Protein AF-A0ABD0YDG0-F1 (afdb_monomer_lite)

pLDDT: mean 90.13, std 14.03, range [27.59, 98.44]

Organism: NCBI:txid642074

Sequence (101 aa):
MSQYKKLFGGTRIPFDPLDRVVFKPESRHIVVMHKDAIHKLDVIERGDPIQKSILYGMIEAIVAAPFCPATPLGALTTERREQWSATYEIMRKGRLYNMRF

Structure (mmCIF, N/CA/C/O backbone):
data_AF-A0ABD0YDG0-F1
#
_entry.id   AF-A0ABD0YDG0-F1
#
loop_
_atom_site.group_PDB
_atom_site.id
_atom_site.type_symbol
_atom_site.label_atom_id
_atom_site.label_alt_id
_atom_site.label_comp_id
_atom_site.label_asym_id
_atom_site.label_entity_id
_atom_site.label_seq_id
_atom_site.pdbx_PDB_ins_code
_atom_site.Cartn_x
_atom_site.Cartn_y
_atom_site.Cartn_z
_atom_site.occupancy
_atom_site.B_iso_or_equiv
_atom_site.auth_seq_id
_atom_site.auth_comp_id
_atom_site.auth_asym_id
_atom_site.auth_atom_id
_atom_site.pdbx_PDB_model_num
ATOM 1 N N . MET A 1 1 ? 15.188 7.374 17.265 1.00 81.31 1 MET A N 1
ATOM 2 C CA . MET A 1 1 ? 13.732 7.556 17.038 1.00 81.31 1 MET A CA 1
ATOM 3 C C . MET A 1 1 ? 13.360 8.251 15.717 1.00 81.31 1 MET A C 1
ATOM 5 O O . MET A 1 1 ? 12.185 8.279 15.379 1.00 81.31 1 MET A O 1
ATOM 9 N N . SER A 1 2 ? 14.306 8.759 14.913 1.00 85.19 2 SER A N 1
ATOM 10 C CA . SER A 1 2 ? 14.000 9.458 13.645 1.00 85.19 2 SER A CA 1
ATOM 11 C C . SER A 1 2 ? 13.360 8.577 12.559 1.00 85.19 2 SER A C 1
ATOM 13 O O . SER A 1 2 ? 12.617 9.086 11.725 1.00 85.19 2 SER A O 1
ATOM 15 N N . GLN A 1 3 ? 13.612 7.264 12.576 1.00 88.06 3 GLN A N 1
ATOM 16 C CA . GLN A 1 3 ? 13.071 6.322 11.588 1.00 88.06 3 GLN A CA 1
ATOM 17 C C . GLN A 1 3 ? 11.594 5.969 11.821 1.00 88.06 3 GLN A C 1
ATOM 19 O O . GLN A 1 3 ? 10.878 5.726 10.860 1.00 88.06 3 GLN A O 1
ATOM 24 N N . TYR A 1 4 ? 11.098 6.018 13.062 1.00 90.25 4 TYR A N 1
ATOM 25 C CA . TYR A 1 4 ? 9.705 5.664 13.381 1.00 90.25 4 TYR A CA 1
ATOM 26 C C . TYR A 1 4 ? 8.686 6.581 12.695 1.00 90.25 4 TYR A C 1
ATOM 28 O O . TYR A 1 4 ? 7.617 6.134 12.295 1.00 90.25 4 TYR A O 1
ATOM 36 N N . LYS A 1 5 ? 9.058 7.845 12.449 1.00 84.19 5 LYS A N 1
ATOM 37 C CA . LYS A 1 5 ? 8.247 8.808 11.684 1.00 84.19 5 LYS A CA 1
ATOM 38 C C . LYS A 1 5 ? 8.012 8.392 10.224 1.00 84.19 5 LYS A C 1
ATOM 40 O O . LYS A 1 5 ? 7.195 9.001 9.547 1.00 84.19 5 LYS A O 1
ATOM 45 N N . LYS A 1 6 ? 8.755 7.396 9.733 1.00 86.00 6 LYS A N 1
ATOM 46 C CA . LYS A 1 6 ? 8.713 6.897 8.354 1.00 86.00 6 LYS A CA 1
ATOM 47 C C . LYS A 1 6 ? 7.9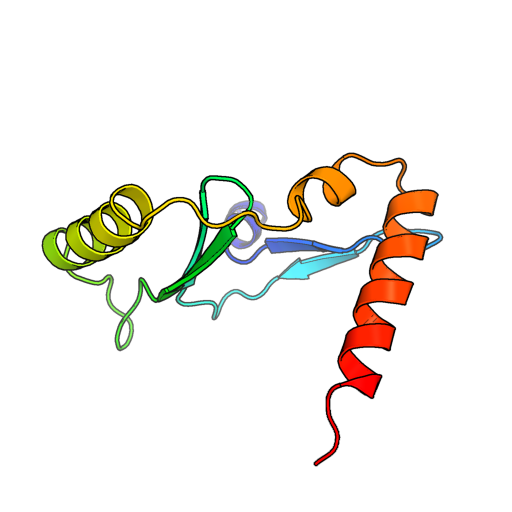22 5.593 8.211 1.00 86.00 6 LYS A C 1
ATOM 49 O O . LYS A 1 6 ? 7.796 5.109 7.093 1.00 86.00 6 LYS A O 1
ATOM 54 N N . LEU A 1 7 ? 7.429 5.023 9.317 1.00 90.56 7 LEU A N 1
ATOM 55 C CA . LEU A 1 7 ? 6.756 3.720 9.319 1.00 90.56 7 LEU A CA 1
ATOM 56 C C . LEU A 1 7 ? 5.400 3.767 8.600 1.00 90.56 7 LEU A C 1
ATOM 58 O O . LEU A 1 7 ? 5.050 2.837 7.882 1.00 90.56 7 LEU A O 1
ATOM 62 N N . PHE A 1 8 ? 4.658 4.864 8.767 1.00 93.12 8 PHE A N 1
ATOM 63 C CA . PHE A 1 8 ? 3.329 5.047 8.188 1.00 93.12 8 PHE A CA 1
ATOM 64 C C . PHE A 1 8 ? 3.317 6.165 7.150 1.00 93.12 8 PHE A C 1
ATOM 66 O O . PHE A 1 8 ? 4.098 7.116 7.221 1.00 93.12 8 PHE A O 1
ATOM 73 N N . GLY A 1 9 ? 2.433 6.035 6.157 1.00 92.00 9 GLY A N 1
ATOM 74 C CA . GLY A 1 9 ? 2.289 7.011 5.073 1.00 92.00 9 GLY A CA 1
ATOM 75 C C . GLY A 1 9 ? 3.530 7.155 4.184 1.00 92.00 9 GLY A C 1
ATOM 76 O O . GLY A 1 9 ? 3.595 8.094 3.394 1.00 92.00 9 GLY A O 1
ATOM 77 N N . GLY A 1 10 ? 4.525 6.276 4.326 1.00 93.00 10 GLY A N 1
ATOM 78 C CA . GLY A 1 10 ? 5.742 6.250 3.524 1.00 93.00 10 GLY A CA 1
ATOM 79 C C . GLY A 1 10 ? 5.610 5.309 2.331 1.00 93.00 10 GLY A C 1
ATOM 80 O O . GLY A 1 10 ? 5.142 4.185 2.478 1.00 93.00 10 GLY A O 1
ATOM 81 N N . THR A 1 11 ? 6.053 5.739 1.152 1.00 95.12 11 THR A N 1
ATOM 82 C CA . THR A 1 11 ? 6.194 4.858 -0.015 1.00 95.12 11 THR A CA 1
ATOM 83 C C . THR A 1 11 ? 7.373 5.272 -0.890 1.00 95.12 11 THR A C 1
ATOM 85 O O . THR A 1 11 ? 7.775 6.438 -0.911 1.00 95.12 11 THR A O 1
ATOM 88 N N . ARG A 1 12 ? 7.941 4.312 -1.622 1.00 95.56 12 ARG A N 1
ATOM 89 C CA . ARG A 1 12 ? 9.005 4.541 -2.603 1.00 95.56 12 ARG A CA 1
ATOM 90 C C . ARG A 1 12 ? 8.381 4.709 -3.986 1.00 95.56 12 ARG A C 1
ATOM 92 O O . ARG A 1 12 ? 7.781 3.780 -4.514 1.00 95.56 12 ARG A O 1
ATOM 99 N N . ILE A 1 13 ? 8.562 5.882 -4.578 1.00 95.31 13 ILE A N 1
ATOM 100 C CA . ILE A 1 13 ? 8.131 6.196 -5.939 1.00 95.31 13 ILE A CA 1
ATOM 101 C C . ILE A 1 13 ? 9.297 5.901 -6.890 1.00 95.31 13 ILE A C 1
ATOM 103 O O . ILE A 1 13 ? 10.396 6.418 -6.648 1.00 95.31 13 ILE A O 1
ATOM 107 N N . PRO A 1 14 ? 9.096 5.073 -7.933 1.00 95.44 14 PRO A N 1
ATOM 108 C CA . PRO A 1 14 ? 10.134 4.837 -8.924 1.00 95.44 14 PRO A CA 1
ATOM 109 C C . PRO A 1 14 ? 10.443 6.128 -9.690 1.00 95.44 14 PRO A C 1
ATOM 111 O O . PRO A 1 14 ? 9.530 6.880 -10.035 1.00 95.44 14 PRO A O 1
ATOM 114 N N . PHE A 1 15 ? 11.720 6.410 -9.920 1.00 92.94 15 PHE A N 1
ATOM 115 C CA . PHE A 1 15 ? 12.154 7.564 -10.700 1.00 92.94 15 PHE A CA 1
ATOM 116 C C . PHE A 1 15 ? 13.535 7.288 -11.294 1.00 92.94 15 PHE A C 1
ATOM 118 O O . PHE A 1 15 ? 14.414 6.775 -10.611 1.00 92.94 15 PHE A O 1
ATOM 125 N N . ASP A 1 16 ? 13.729 7.647 -12.558 1.00 88.06 16 ASP A N 1
ATOM 126 C CA . ASP A 1 16 ? 15.006 7.497 -13.260 1.00 88.06 16 ASP A CA 1
ATOM 127 C C . ASP A 1 16 ? 15.784 8.827 -13.176 1.00 88.06 16 ASP A C 1
ATOM 129 O O . ASP A 1 16 ? 15.211 9.871 -13.509 1.00 88.06 16 ASP A O 1
ATOM 133 N N . PRO A 1 17 ? 17.036 8.864 -12.668 1.00 88.31 17 PRO A N 1
ATOM 134 C CA . PRO A 1 17 ? 17.902 7.731 -12.302 1.00 88.31 17 PRO A CA 1
ATOM 135 C C . PRO A 1 17 ? 17.785 7.241 -10.855 1.00 88.31 17 PRO A C 1
ATOM 137 O O . PRO A 1 17 ? 18.360 6.210 -10.508 1.00 88.31 17 PRO A O 1
ATOM 140 N N . LEU A 1 18 ? 17.102 7.982 -9.980 1.00 93.81 18 LEU A N 1
ATOM 141 C CA . LEU A 1 18 ? 17.042 7.657 -8.559 1.00 93.81 18 LEU A CA 1
ATOM 142 C C . LEU A 1 18 ? 15.638 7.820 -7.986 1.00 93.81 18 LEU A C 1
ATOM 144 O O . LEU A 1 18 ? 15.069 8.914 -7.974 1.00 93.81 18 LEU A O 1
ATOM 148 N N . ASP A 1 19 ? 15.142 6.729 -7.416 1.00 95.81 19 ASP A N 1
ATOM 149 C CA . ASP A 1 19 ? 13.861 6.676 -6.728 1.00 95.81 19 ASP A CA 1
ATOM 150 C C . ASP A 1 19 ? 13.752 7.662 -5.565 1.00 95.81 19 ASP A C 1
ATOM 152 O O . ASP A 1 19 ? 14.727 8.021 -4.902 1.00 95.81 19 ASP A O 1
ATOM 156 N N . ARG A 1 20 ? 12.512 8.036 -5.251 1.00 94.44 20 ARG A N 1
ATOM 157 C CA . ARG A 1 20 ? 12.206 8.979 -4.173 1.00 94.44 20 ARG A CA 1
ATOM 158 C C . ARG A 1 20 ? 11.363 8.307 -3.110 1.00 94.44 20 ARG A C 1
ATOM 160 O O . ARG A 1 20 ? 10.388 7.630 -3.420 1.00 94.44 20 ARG A O 1
ATOM 167 N N . VAL A 1 21 ? 11.694 8.538 -1.845 1.00 93.50 21 VAL A N 1
ATOM 168 C CA . VAL A 1 21 ? 10.822 8.143 -0.735 1.00 93.50 21 VAL A CA 1
ATOM 169 C C . VAL A 1 21 ? 9.934 9.327 -0.378 1.00 93.50 21 VAL A C 1
ATOM 171 O O . VAL A 1 21 ? 10.431 10.408 -0.066 1.00 93.50 21 VAL A O 1
ATOM 174 N N . VAL A 1 22 ? 8.622 9.127 -0.447 1.00 92.69 22 VAL A N 1
ATOM 175 C CA . VAL A 1 22 ? 7.612 10.144 -0.154 1.00 92.69 22 VAL A CA 1
ATOM 176 C C . VAL A 1 22 ? 6.859 9.754 1.105 1.00 92.69 22 VAL A C 1
ATOM 178 O O . VAL A 1 22 ? 6.534 8.587 1.298 1.00 92.69 22 VAL A O 1
ATOM 181 N N . PHE A 1 23 ? 6.566 10.749 1.940 1.00 93.31 23 PHE A N 1
ATOM 182 C CA . PHE A 1 23 ? 5.821 10.583 3.181 1.00 93.31 23 PHE A CA 1
ATOM 183 C C . PHE A 1 23 ? 4.560 11.443 3.168 1.00 93.31 23 PHE A C 1
ATOM 185 O O . PHE A 1 23 ? 4.587 12.611 2.775 1.00 93.31 23 PHE A O 1
ATOM 192 N N . LYS A 1 24 ? 3.452 10.857 3.611 1.00 92.56 24 LYS A N 1
ATOM 193 C CA . LYS A 1 24 ? 2.145 11.490 3.784 1.00 92.56 24 LYS A CA 1
ATOM 194 C C . LYS A 1 24 ? 1.640 11.190 5.202 1.00 92.56 24 LYS A C 1
ATOM 196 O O . LYS A 1 24 ? 0.761 10.340 5.348 1.00 92.56 24 LYS A O 1
ATOM 201 N N . PRO A 1 25 ? 2.206 11.845 6.235 1.00 90.25 25 PRO A N 1
ATOM 202 C CA . PRO A 1 25 ? 1.898 11.548 7.638 1.00 90.25 25 PRO A CA 1
ATOM 203 C C . PRO A 1 25 ? 0.429 11.803 8.001 1.00 90.25 25 PRO A C 1
ATOM 205 O O . PRO A 1 25 ? -0.111 11.107 8.846 1.00 90.25 25 PRO A O 1
ATOM 208 N N . GLU A 1 26 ? -0.239 12.714 7.290 1.00 91.31 26 GLU A N 1
ATOM 209 C CA . GLU A 1 26 ? -1.664 13.036 7.477 1.00 91.31 26 GLU A CA 1
ATOM 210 C C . GLU A 1 26 ? -2.625 12.007 6.846 1.00 91.31 26 GLU A C 1
ATOM 212 O O . GLU A 1 26 ? -3.835 12.229 6.765 1.00 91.31 26 GLU A O 1
ATOM 217 N N . SER A 1 27 ? -2.110 10.890 6.321 1.00 93.94 27 SER A N 1
ATOM 218 C CA . SER A 1 27 ? -2.951 9.860 5.706 1.00 93.94 27 SER A CA 1
ATOM 219 C C . SER A 1 27 ? -3.775 9.141 6.770 1.00 93.94 27 SER A C 1
ATOM 221 O O . SER A 1 27 ? -3.232 8.532 7.684 1.00 93.94 27 SER A O 1
ATOM 223 N N . ARG A 1 28 ? -5.098 9.165 6.603 1.00 96.25 28 ARG A N 1
ATOM 224 C CA . ARG A 1 28 ? -6.077 8.555 7.522 1.00 96.25 28 ARG A CA 1
ATOM 225 C C . ARG A 1 28 ? -6.632 7.212 7.050 1.00 96.25 28 ARG A C 1
ATOM 227 O O . ARG A 1 28 ? -7.592 6.711 7.625 1.00 96.25 28 ARG A O 1
ATOM 234 N N . HIS A 1 29 ? -6.059 6.651 5.990 1.00 97.00 29 HIS A N 1
ATOM 235 C CA . HIS A 1 29 ? -6.533 5.424 5.362 1.00 97.00 29 HIS A CA 1
ATOM 236 C C . HIS A 1 29 ? -5.440 4.376 5.255 1.00 97.00 29 HIS A C 1
ATOM 238 O O . HIS A 1 29 ? -4.253 4.699 5.201 1.00 97.00 29 HIS A O 1
ATOM 244 N N . ILE A 1 30 ? -5.876 3.129 5.137 1.00 97.31 30 ILE A N 1
ATOM 245 C CA . ILE A 1 30 ? -5.066 2.014 4.664 1.00 97.31 30 ILE A CA 1
ATOM 246 C C . ILE A 1 30 ? -5.473 1.645 3.238 1.00 97.31 30 ILE A C 1
ATOM 248 O O . ILE A 1 30 ? -6.536 2.035 2.741 1.00 97.31 30 ILE A O 1
ATOM 252 N N . VAL A 1 31 ? -4.609 0.874 2.588 1.00 97.31 31 VAL A N 1
ATOM 253 C CA . VAL A 1 31 ? -4.896 0.226 1.311 1.00 97.31 31 VAL A CA 1
ATOM 254 C C . VAL A 1 31 ? -4.941 -1.278 1.546 1.00 97.31 31 VAL A C 1
ATOM 256 O O . VAL A 1 31 ? -4.027 -1.830 2.155 1.00 97.31 31 VAL A O 1
ATOM 259 N N . VAL A 1 32 ? -5.996 -1.933 1.067 1.00 97.06 32 VAL A N 1
ATOM 260 C CA . VAL A 1 32 ? -6.163 -3.390 1.114 1.00 97.06 32 VAL A CA 1
ATOM 261 C C . VAL A 1 32 ? -6.144 -3.919 -0.311 1.00 97.06 32 VAL A C 1
ATOM 263 O O . VAL A 1 32 ? -6.864 -3.409 -1.169 1.00 97.06 32 VAL A O 1
ATOM 266 N N . MET A 1 33 ? -5.318 -4.931 -0.564 1.00 95.25 33 MET A N 1
ATOM 267 C CA . MET A 1 33 ? -5.269 -5.627 -1.849 1.00 95.25 33 MET A CA 1
ATOM 268 C C . MET A 1 33 ? -5.888 -7.016 -1.693 1.00 95.25 33 MET A C 1
ATOM 270 O O . MET A 1 33 ? -5.450 -7.784 -0.838 1.00 95.25 33 MET A O 1
ATOM 274 N N . HIS A 1 34 ? -6.900 -7.337 -2.499 1.00 95.94 34 HIS A N 1
ATOM 275 C CA . HIS A 1 34 ? -7.569 -8.641 -2.494 1.00 95.94 34 HIS A CA 1
ATOM 276 C C . HIS A 1 34 ? -7.944 -9.031 -3.927 1.00 95.94 34 HIS A C 1
ATOM 278 O O . HIS A 1 34 ? -8.654 -8.286 -4.594 1.00 95.94 34 HIS A O 1
ATOM 284 N N . LYS A 1 35 ? -7.457 -10.189 -4.402 1.00 94.81 35 LYS A N 1
ATOM 285 C CA . LYS A 1 35 ? -7.677 -10.686 -5.780 1.00 94.81 35 LYS A CA 1
ATOM 286 C C . LYS A 1 35 ? -7.388 -9.609 -6.839 1.00 94.81 35 LYS A C 1
ATOM 288 O O . LYS A 1 35 ? -8.242 -9.291 -7.658 1.00 94.81 35 LYS A O 1
ATOM 293 N N . ASP A 1 36 ? -6.203 -9.004 -6.745 1.00 94.19 36 ASP A N 1
ATOM 294 C CA . ASP A 1 36 ? -5.707 -7.909 -7.597 1.00 94.19 36 ASP A CA 1
ATOM 295 C C . ASP A 1 36 ? -6.467 -6.572 -7.510 1.00 94.19 36 ASP A C 1
ATOM 297 O O . ASP A 1 36 ? -5.955 -5.543 -7.957 1.00 94.19 36 ASP A O 1
ATOM 301 N N . ALA A 1 37 ? -7.636 -6.534 -6.865 1.00 93.75 37 ALA A N 1
ATOM 302 C CA . ALA A 1 37 ? -8.358 -5.301 -6.591 1.00 93.75 37 ALA A CA 1
ATOM 303 C C . ALA A 1 37 ? -7.695 -4.511 -5.452 1.00 93.75 37 ALA A C 1
ATOM 305 O O . ALA A 1 37 ? -7.186 -5.075 -4.480 1.00 93.75 37 ALA A O 1
ATOM 306 N N . ILE A 1 38 ? -7.712 -3.181 -5.576 1.00 94.69 38 ILE A N 1
ATOM 307 C CA . ILE A 1 38 ? -7.118 -2.244 -4.619 1.00 94.69 38 ILE A CA 1
ATOM 308 C C . ILE A 1 38 ? -8.238 -1.428 -3.976 1.00 94.69 38 ILE A C 1
ATOM 310 O O . ILE A 1 38 ? -8.949 -0.689 -4.657 1.00 94.69 38 ILE A O 1
ATOM 314 N N . HIS A 1 39 ? -8.360 -1.521 -2.656 1.00 95.81 39 HIS A N 1
ATOM 315 C CA . HIS A 1 39 ? -9.391 -0.854 -1.869 1.00 95.81 39 HIS A CA 1
ATOM 316 C C . HIS A 1 39 ? -8.765 0.169 -0.927 1.00 95.81 39 HIS A C 1
ATOM 318 O O . HIS A 1 39 ? -7.780 -0.118 -0.249 1.00 95.81 39 HIS A O 1
ATOM 324 N N . LYS A 1 40 ? -9.356 1.362 -0.856 1.00 96.56 40 LYS A N 1
ATOM 325 C CA . LYS A 1 40 ? -8.996 2.393 0.120 1.00 96.56 40 LYS A CA 1
ATOM 326 C C . LYS A 1 40 ? -9.980 2.334 1.285 1.00 96.56 40 LYS A C 1
ATOM 328 O O . LYS A 1 40 ? -11.179 2.448 1.052 1.00 96.56 40 LYS A O 1
ATOM 333 N N . LEU A 1 41 ? -9.477 2.223 2.512 1.00 97.44 41 LEU A N 1
ATOM 334 C CA . LEU A 1 41 ? -10.298 2.231 3.725 1.00 97.44 41 LEU A CA 1
ATOM 335 C C . LEU A 1 41 ? -9.824 3.330 4.666 1.00 97.44 41 LEU A C 1
ATOM 337 O O . LEU A 1 41 ? -8.699 3.262 5.156 1.00 97.44 41 LEU A O 1
ATOM 341 N N . ASP A 1 42 ? -10.659 4.333 4.921 1.00 97.12 42 ASP A N 1
ATOM 342 C CA . ASP A 1 42 ? -10.391 5.310 5.977 1.00 97.12 42 ASP A CA 1
ATOM 343 C C . ASP A 1 42 ? -10.526 4.612 7.346 1.00 97.12 42 ASP A C 1
ATOM 345 O O . ASP A 1 42 ? -11.533 3.969 7.626 1.00 97.12 42 ASP A O 1
ATOM 349 N N . VAL A 1 43 ? -9.482 4.692 8.175 1.00 97.50 43 VAL A N 1
ATOM 350 C CA . VAL A 1 43 ? -9.386 4.016 9.488 1.00 97.50 43 VAL A CA 1
ATOM 351 C C . VAL A 1 43 ? -9.235 4.989 10.654 1.00 97.50 43 VAL A C 1
ATOM 353 O O . VAL A 1 43 ? -9.244 4.571 11.810 1.00 97.50 43 VAL A O 1
ATOM 356 N N . ILE A 1 44 ? -9.100 6.282 10.355 1.00 97.25 44 ILE A N 1
ATOM 357 C CA . ILE A 1 44 ? -9.095 7.366 11.336 1.00 97.25 44 ILE A CA 1
ATOM 358 C C . ILE A 1 44 ? -10.244 8.315 10.999 1.00 97.25 44 ILE A C 1
ATOM 360 O O . ILE A 1 44 ? -10.245 8.954 9.943 1.00 97.25 44 ILE A O 1
ATOM 364 N N . GLU A 1 45 ? -11.188 8.453 11.921 1.00 94.12 45 GLU A N 1
ATOM 365 C CA . GLU A 1 45 ? -12.318 9.367 11.825 1.00 94.12 45 GLU A CA 1
ATOM 366 C C . GLU A 1 45 ? -12.172 10.464 12.883 1.00 94.12 45 GLU A C 1
ATOM 368 O O . GLU A 1 45 ? -12.005 10.194 14.064 1.00 94.12 45 GLU A O 1
ATOM 373 N N . ARG A 1 46 ? -12.187 11.734 12.450 1.00 93.12 46 ARG A N 1
ATOM 374 C CA . ARG A 1 46 ? -12.065 12.919 13.331 1.00 93.12 46 ARG A CA 1
ATOM 375 C C . ARG A 1 46 ? -10.833 12.942 14.258 1.00 93.12 46 ARG A C 1
ATOM 377 O O . ARG A 1 46 ? -10.793 13.742 15.180 1.00 93.12 46 ARG A O 1
ATOM 384 N N . GLY A 1 47 ? -9.803 12.154 13.947 1.00 93.25 47 GLY A N 1
ATOM 385 C CA . GLY A 1 47 ? -8.556 12.078 14.718 1.00 93.25 47 GLY A CA 1
ATOM 386 C C . GLY A 1 47 ? -8.416 10.791 15.529 1.00 93.25 47 GLY A C 1
ATOM 387 O O . GLY A 1 47 ? -7.304 10.462 15.932 1.00 93.25 47 GLY A O 1
ATOM 388 N N . ASP A 1 48 ? -9.496 10.023 15.666 1.00 96.50 48 ASP A N 1
ATOM 389 C CA . ASP A 1 48 ? -9.526 8.781 16.430 1.00 96.50 48 ASP A CA 1
ATOM 390 C C . ASP A 1 48 ? -9.627 7.553 15.514 1.00 96.50 48 ASP A C 1
ATOM 392 O O . ASP A 1 48 ? -10.216 7.628 14.430 1.00 96.50 48 ASP A O 1
ATOM 396 N N . PRO A 1 49 ? -9.068 6.396 15.912 1.00 97.12 49 PRO A N 1
ATOM 397 C CA . PRO A 1 49 ? -9.290 5.147 15.199 1.00 97.12 49 PRO A CA 1
ATOM 398 C C . PRO A 1 49 ? -10.777 4.790 15.141 1.00 97.12 49 PRO A C 1
ATOM 400 O O . PRO A 1 49 ? -11.494 4.903 16.137 1.00 97.12 49 PRO A O 1
ATOM 403 N N . ILE A 1 50 ? -11.229 4.287 13.993 1.00 97.69 50 ILE A N 1
ATOM 404 C CA . ILE A 1 50 ? -12.585 3.741 13.874 1.00 97.69 50 ILE A CA 1
ATOM 405 C C . ILE A 1 50 ? -12.778 2.534 14.803 1.00 97.69 50 ILE A C 1
ATOM 407 O O . ILE A 1 50 ? -11.828 1.842 15.187 1.00 97.69 50 ILE A O 1
ATOM 411 N N . GLN A 1 51 ? -14.034 2.239 15.143 1.00 97.94 51 GLN A N 1
ATOM 412 C CA . GLN A 1 51 ? -14.357 1.066 15.953 1.00 97.94 51 GLN A CA 1
ATOM 413 C C . GLN A 1 51 ? -13.926 -0.229 15.253 1.00 97.94 51 GLN A C 1
ATOM 415 O O . GLN A 1 51 ? -14.074 -0.390 14.041 1.00 97.94 51 GLN A O 1
ATOM 420 N N . LYS A 1 52 ? -13.452 -1.201 16.041 1.00 97.44 52 LYS A N 1
ATOM 421 C CA . LYS A 1 52 ? -12.994 -2.502 15.526 1.00 97.44 52 LYS A CA 1
ATOM 422 C C . LYS A 1 52 ? -14.081 -3.246 14.747 1.00 97.44 52 LYS A C 1
ATOM 424 O O . LYS A 1 52 ? -13.770 -3.878 13.747 1.00 97.44 52 LYS A O 1
ATOM 429 N N . SER A 1 53 ? -15.334 -3.154 15.189 1.00 98.12 53 SER A N 1
ATOM 430 C CA . SER A 1 53 ? -16.498 -3.734 14.507 1.00 98.12 53 SER A CA 1
ATOM 431 C C . SER A 1 53 ? -16.703 -3.143 13.111 1.00 98.12 53 SER A C 1
ATOM 433 O O . SER A 1 53 ? -16.966 -3.883 12.169 1.00 98.12 53 SER A O 1
ATOM 435 N N . ILE A 1 54 ? -16.519 -1.828 12.964 1.00 97.94 54 ILE A N 1
ATOM 436 C CA . ILE A 1 54 ? -16.619 -1.132 11.676 1.00 97.94 54 ILE A CA 1
ATOM 437 C C . ILE A 1 54 ? -15.485 -1.586 10.756 1.00 97.94 54 ILE A C 1
ATOM 439 O O . ILE A 1 54 ? -15.745 -2.005 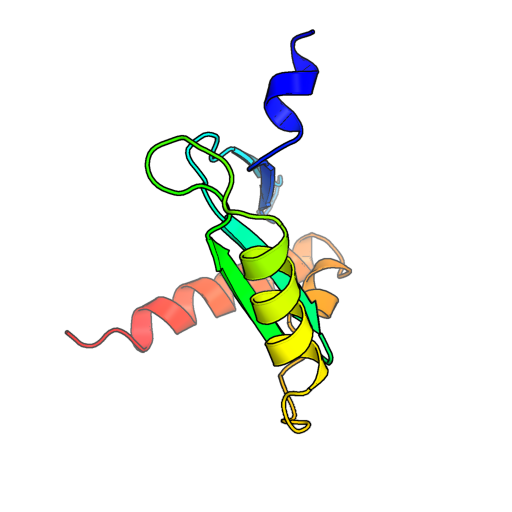9.631 1.00 97.94 54 ILE A O 1
ATOM 443 N N . LEU A 1 55 ? -14.239 -1.577 11.246 1.00 98.00 55 LEU A N 1
ATOM 444 C CA . LEU A 1 55 ? -13.089 -2.054 10.474 1.00 98.00 55 LEU A CA 1
ATOM 445 C C . LEU A 1 55 ? -13.276 -3.509 10.019 1.00 98.00 55 LEU A C 1
ATOM 447 O O . LEU A 1 55 ? -12.998 -3.833 8.867 1.00 98.00 55 LEU A O 1
ATOM 451 N N . TYR A 1 56 ? -13.767 -4.371 10.913 1.00 98.38 56 TYR A N 1
ATOM 452 C CA . TYR A 1 56 ? -14.065 -5.764 10.598 1.00 98.38 56 TYR A CA 1
ATOM 453 C C . TYR A 1 56 ? -15.105 -5.875 9.482 1.00 98.38 56 TYR A C 1
ATOM 455 O O . TYR A 1 56 ? -14.827 -6.525 8.480 1.00 98.38 56 TYR A O 1
ATOM 463 N N . GLY A 1 57 ? -16.242 -5.182 9.601 1.00 98.44 57 GLY A N 1
ATOM 464 C CA . GLY A 1 57 ? -17.287 -5.200 8.575 1.00 98.44 57 GLY A CA 1
ATOM 465 C C . GLY A 1 57 ? -16.801 -4.687 7.214 1.00 98.44 57 GLY A C 1
ATOM 466 O O . GLY A 1 57 ? -17.148 -5.250 6.179 1.00 98.44 57 GLY A O 1
ATOM 467 N N . MET A 1 58 ? -15.933 -3.668 7.193 1.00 98.00 58 MET A N 1
ATOM 468 C CA . MET A 1 58 ? -15.318 -3.171 5.954 1.00 98.00 58 MET A CA 1
ATOM 469 C C . MET A 1 58 ? -14.415 -4.221 5.290 1.00 98.00 58 MET A C 1
ATOM 471 O O . MET A 1 58 ? -14.448 -4.380 4.071 1.00 98.00 58 MET A O 1
ATOM 475 N N . ILE A 1 59 ? -13.606 -4.938 6.076 1.00 98.06 59 ILE A N 1
ATOM 476 C CA . ILE A 1 59 ? -12.728 -5.999 5.564 1.00 98.06 59 ILE A CA 1
ATOM 477 C C . ILE A 1 59 ? -13.555 -7.209 5.117 1.00 98.06 59 ILE A C 1
ATOM 479 O O . ILE A 1 59 ? -13.307 -7.750 4.042 1.00 98.06 59 ILE A O 1
ATOM 483 N N . GLU A 1 60 ? -14.558 -7.609 5.898 1.00 98.31 60 GLU A N 1
ATOM 484 C CA . GLU A 1 60 ? -15.473 -8.700 5.563 1.00 98.31 60 GLU A CA 1
ATOM 485 C C . GLU A 1 60 ? -16.187 -8.431 4.235 1.00 98.31 60 GLU A C 1
ATOM 487 O O . GLU A 1 60 ? -16.225 -9.310 3.377 1.00 98.31 60 GLU A O 1
ATOM 492 N N . ALA A 1 61 ? -16.641 -7.197 3.998 1.00 97.69 61 ALA A N 1
ATOM 493 C CA . ALA A 1 61 ? -17.240 -6.804 2.726 1.00 97.69 61 ALA A CA 1
ATOM 494 C C . ALA A 1 61 ? -16.275 -6.963 1.534 1.00 97.69 61 ALA A C 1
ATOM 496 O O . ALA A 1 61 ? -16.691 -7.421 0.472 1.00 97.69 61 ALA A O 1
ATOM 497 N N . ILE A 1 62 ? -14.984 -6.637 1.695 1.00 97.06 62 ILE A N 1
ATOM 498 C CA . ILE A 1 62 ? -13.961 -6.849 0.649 1.00 97.06 62 ILE A CA 1
ATOM 499 C C . ILE A 1 62 ? -13.752 -8.341 0.376 1.00 97.06 62 ILE A C 1
ATOM 501 O O . ILE A 1 62 ? -13.550 -8.741 -0.773 1.00 97.06 62 ILE A O 1
ATOM 505 N N . VAL A 1 63 ? -13.768 -9.166 1.422 1.00 97.25 63 VAL A N 1
ATOM 506 C CA . VAL A 1 63 ? -13.565 -10.615 1.306 1.00 97.25 63 VAL A CA 1
ATOM 507 C C . VAL A 1 63 ? -14.777 -11.294 0.664 1.00 97.25 63 VAL A C 1
ATOM 509 O O . VAL A 1 63 ? -14.603 -12.145 -0.210 1.00 97.25 63 VAL A O 1
ATOM 512 N N . ALA A 1 64 ? -15.986 -10.898 1.065 1.00 97.12 64 ALA A N 1
ATOM 513 C CA . ALA A 1 64 ? -17.253 -11.447 0.591 1.00 97.12 64 ALA A CA 1
ATOM 514 C C . ALA A 1 64 ? -17.667 -10.935 -0.797 1.00 97.12 64 ALA A C 1
ATOM 516 O O . ALA A 1 64 ? -18.542 -11.530 -1.429 1.00 97.12 64 ALA A O 1
ATOM 517 N N . ALA A 1 65 ? -17.059 -9.847 -1.282 1.00 94.00 65 ALA A N 1
ATOM 518 C CA . ALA A 1 65 ? -17.346 -9.309 -2.603 1.00 94.00 65 ALA A CA 1
ATOM 519 C C . ALA A 1 65 ? -17.167 -10.387 -3.694 1.00 94.00 65 ALA A C 1
ATOM 521 O O . ALA A 1 65 ? -16.191 -11.153 -3.666 1.00 94.00 65 ALA A O 1
ATOM 522 N N . PRO A 1 66 ? -18.088 -10.457 -4.677 1.00 93.06 66 PRO A N 1
ATOM 523 C CA . PRO A 1 66 ? -17.963 -11.396 -5.780 1.00 93.06 66 PRO A CA 1
ATOM 524 C C . PRO A 1 66 ? -16.661 -11.137 -6.536 1.00 93.06 66 PRO A C 1
ATOM 526 O O . PRO A 1 66 ? -16.198 -10.000 -6.653 1.00 93.06 66 PRO A O 1
ATOM 529 N N . PHE A 1 67 ? -16.061 -12.207 -7.056 1.00 90.94 67 PHE A N 1
ATOM 530 C CA . PHE A 1 67 ? -14.837 -12.070 -7.830 1.00 90.94 67 PHE A CA 1
ATOM 531 C C . PHE A 1 67 ? -15.085 -11.206 -9.070 1.00 90.94 67 PHE A C 1
ATOM 533 O O . PHE A 1 67 ? -15.954 -11.504 -9.886 1.00 90.94 67 PHE A O 1
ATOM 540 N N . CYS A 1 68 ? -14.279 -10.160 -9.205 1.00 87.00 68 CYS A N 1
ATOM 541 C CA . CYS A 1 68 ? -14.225 -9.308 -10.376 1.00 87.00 68 CYS A CA 1
ATOM 542 C C . CYS A 1 68 ? -12.766 -9.279 -10.846 1.00 87.00 68 CYS A C 1
ATOM 544 O O . CYS A 1 68 ? -11.906 -8.887 -10.052 1.00 87.00 68 CYS A O 1
ATOM 546 N N . PRO A 1 69 ? -12.456 -9.717 -12.080 1.00 89.31 69 PRO A N 1
ATOM 547 C CA . PRO A 1 69 ? -11.101 -9.648 -12.607 1.00 89.31 69 PRO A CA 1
ATOM 548 C C . PRO A 1 69 ? -10.569 -8.213 -12.555 1.00 89.31 69 PRO A C 1
ATOM 550 O O . PRO A 1 69 ? -11.151 -7.303 -13.145 1.00 89.31 69 PRO A O 1
ATOM 553 N N . ALA A 1 70 ? -9.455 -8.016 -11.855 1.00 90.75 70 ALA A N 1
ATOM 554 C CA . ALA A 1 70 ? -8.763 -6.741 -11.768 1.00 90.75 70 ALA A CA 1
ATOM 555 C C . ALA A 1 70 ? -7.378 -6.856 -12.407 1.00 90.75 70 ALA A C 1
ATOM 557 O O . ALA A 1 70 ? -6.746 -7.911 -12.389 1.00 90.75 70 ALA A O 1
ATOM 558 N N . THR A 1 71 ? -6.892 -5.758 -12.979 1.00 90.31 71 THR A N 1
ATOM 559 C CA . THR A 1 71 ? -5.520 -5.703 -13.487 1.00 90.31 71 THR A CA 1
ATOM 560 C C . THR A 1 71 ? -4.543 -5.817 -12.308 1.00 90.31 71 THR A C 1
ATOM 562 O O . THR A 1 71 ? -4.652 -5.006 -11.384 1.00 90.31 71 THR A O 1
ATOM 565 N N . PRO A 1 72 ? -3.555 -6.733 -12.335 1.00 92.44 72 PRO A N 1
ATOM 566 C CA . PRO A 1 72 ? -2.612 -6.961 -11.234 1.00 92.44 72 PRO A CA 1
ATOM 567 C C . PRO A 1 72 ? -1.548 -5.854 -11.140 1.00 92.44 72 PRO A C 1
ATOM 569 O O . PRO A 1 72 ? -0.349 -6.085 -11.282 1.00 92.44 72 PRO A O 1
ATOM 572 N N . LEU A 1 73 ? -1.972 -4.613 -10.884 1.00 91.81 73 LEU A N 1
ATOM 573 C CA . LEU A 1 73 ? -1.094 -3.436 -10.841 1.00 91.81 73 LEU A CA 1
ATOM 574 C C . LEU A 1 73 ? -0.012 -3.539 -9.759 1.00 91.81 73 LEU A C 1
ATOM 576 O O . LEU A 1 73 ? 1.058 -2.952 -9.903 1.00 91.81 73 LEU A O 1
ATOM 580 N N . GLY A 1 74 ? -0.272 -4.297 -8.689 1.00 91.88 74 GLY A N 1
ATOM 581 C CA . GLY A 1 74 ? 0.710 -4.556 -7.635 1.00 91.88 74 GLY A CA 1
ATOM 582 C C . GLY A 1 74 ? 1.958 -5.277 -8.144 1.00 91.88 74 GLY A C 1
ATOM 583 O O . GLY A 1 74 ? 3.058 -4.965 -7.689 1.00 91.88 74 GLY A O 1
ATOM 584 N N . ALA A 1 75 ? 1.817 -6.169 -9.130 1.00 94.00 75 ALA A N 1
ATOM 585 C CA . ALA A 1 75 ? 2.937 -6.919 -9.699 1.00 94.00 75 ALA A CA 1
ATOM 586 C C . ALA A 1 75 ? 3.967 -6.001 -10.379 1.00 94.00 75 ALA A C 1
ATOM 588 O O . ALA A 1 75 ? 5.161 -6.255 -10.308 1.00 94.00 75 ALA A O 1
ATOM 589 N N . LEU A 1 76 ? 3.542 -4.863 -10.938 1.00 94.12 76 LEU A N 1
ATOM 590 C CA . LEU A 1 76 ? 4.458 -3.897 -11.562 1.00 94.12 76 LEU A CA 1
ATOM 591 C C . LEU A 1 76 ? 5.506 -3.347 -10.582 1.00 94.12 76 LEU A C 1
ATOM 593 O O . LEU A 1 76 ? 6.582 -2.918 -10.988 1.00 94.12 76 LEU A O 1
ATOM 597 N N . THR A 1 77 ? 5.218 -3.376 -9.278 1.00 95.25 77 THR A N 1
ATOM 598 C CA . THR A 1 77 ? 6.149 -2.897 -8.249 1.00 95.25 77 THR A CA 1
ATOM 599 C C . THR A 1 77 ? 7.361 -3.810 -8.045 1.00 95.25 77 THR A C 1
ATOM 601 O O . THR A 1 77 ? 8.340 -3.366 -7.437 1.00 95.25 77 THR A O 1
ATOM 604 N N . THR A 1 78 ? 7.320 -5.044 -8.567 1.00 96.19 78 THR A N 1
ATOM 605 C CA . THR A 1 78 ? 8.414 -6.023 -8.478 1.00 96.19 78 THR A CA 1
ATOM 606 C C . THR A 1 78 ? 9.375 -5.975 -9.666 1.00 96.19 78 THR A C 1
ATOM 608 O O . THR A 1 78 ? 10.396 -6.656 -9.639 1.00 96.19 78 THR A O 1
ATOM 611 N N . GLU A 1 79 ? 9.066 -5.189 -10.700 1.00 96.00 79 GLU A N 1
ATOM 612 C CA . GLU A 1 79 ? 9.902 -5.043 -11.896 1.00 96.00 79 GLU A CA 1
ATOM 613 C C . GLU A 1 79 ? 11.249 -4.359 -11.613 1.00 96.00 79 GLU A C 1
ATOM 615 O O . GLU A 1 79 ? 11.456 -3.717 -10.570 1.00 96.00 79 GLU A O 1
ATOM 620 N N . ARG A 1 80 ? 12.180 -4.446 -12.579 1.00 95.88 80 ARG A N 1
ATOM 621 C CA . ARG A 1 80 ? 13.441 -3.681 -12.511 1.00 95.88 80 ARG A CA 1
ATOM 622 C C . ARG A 1 80 ? 13.125 -2.189 -12.427 1.00 95.88 80 ARG A C 1
ATOM 624 O O . ARG A 1 80 ? 12.141 -1.715 -12.993 1.00 95.88 80 ARG A O 1
ATOM 631 N N . ARG A 1 81 ? 13.953 -1.426 -11.709 1.00 94.69 81 ARG A N 1
ATOM 632 C CA . ARG A 1 81 ? 13.615 -0.044 -11.322 1.00 94.69 81 ARG A CA 1
ATOM 633 C C . ARG A 1 81 ? 13.431 0.874 -12.525 1.00 94.69 81 ARG A C 1
ATOM 635 O O . ARG A 1 81 ? 12.508 1.682 -12.514 1.00 94.69 81 ARG A O 1
ATOM 642 N N . GLU A 1 82 ? 14.230 0.697 -13.572 1.00 94.19 82 GLU A N 1
ATOM 643 C CA . GLU A 1 82 ? 14.120 1.452 -14.821 1.00 94.19 82 GLU A CA 1
ATOM 644 C C . GLU A 1 82 ? 12.791 1.148 -15.537 1.00 94.19 82 GLU A C 1
ATOM 646 O O . GLU A 1 82 ? 12.082 2.052 -15.976 1.00 94.19 82 GLU A O 1
ATOM 651 N N . GLN A 1 83 ? 12.405 -0.131 -15.584 1.00 95.25 83 GLN A N 1
ATOM 652 C CA . GLN A 1 83 ? 11.169 -0.603 -16.221 1.00 95.25 83 GLN A CA 1
ATOM 653 C C . GLN A 1 83 ? 9.928 -0.176 -15.433 1.00 95.25 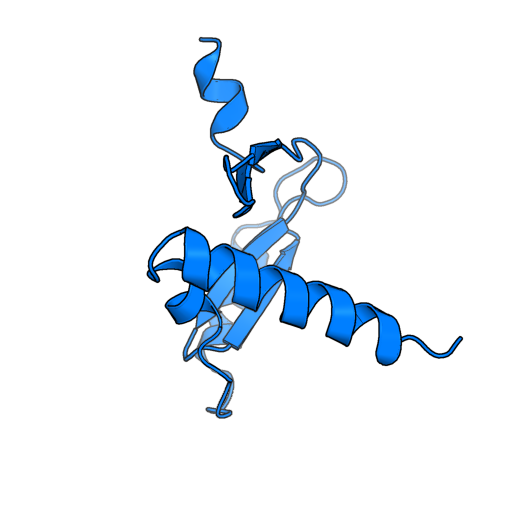83 GLN A C 1
ATOM 655 O O . GLN A 1 83 ? 8.940 0.286 -16.014 1.00 95.25 83 GLN A O 1
ATOM 660 N N . TRP A 1 84 ? 9.993 -0.255 -14.101 1.00 95.19 84 TRP A N 1
ATOM 661 C CA . TRP A 1 84 ? 8.929 0.235 -13.238 1.00 95.19 84 TRP A CA 1
ATOM 662 C C . TRP A 1 84 ? 8.785 1.755 -13.343 1.00 95.19 84 TRP A C 1
ATOM 664 O O . TRP A 1 84 ? 7.671 2.247 -13.469 1.00 95.19 84 TRP A O 1
ATOM 674 N N . SER A 1 85 ? 9.892 2.504 -13.377 1.00 96.00 85 SER A N 1
ATOM 675 C CA . SER A 1 85 ? 9.889 3.960 -13.587 1.00 96.00 85 SER A CA 1
ATOM 676 C C . SER A 1 85 ? 9.204 4.345 -14.902 1.00 96.00 85 SER A C 1
ATOM 678 O O . SER A 1 85 ? 8.285 5.168 -14.905 1.00 96.00 85 SER A O 1
ATOM 680 N N . ALA A 1 86 ? 9.559 3.681 -16.008 1.00 94.69 86 ALA A N 1
ATOM 681 C CA . ALA A 1 86 ? 8.934 3.915 -17.308 1.00 94.69 86 ALA A CA 1
ATOM 682 C C . ALA A 1 86 ? 7.423 3.614 -17.290 1.00 94.69 86 ALA A C 1
ATOM 684 O O . ALA A 1 86 ? 6.613 4.435 -17.728 1.00 94.69 86 ALA A O 1
ATOM 685 N N . THR A 1 87 ? 7.031 2.467 -16.729 1.00 94.19 87 THR A N 1
ATOM 686 C CA . THR A 1 87 ? 5.621 2.053 -16.639 1.00 94.19 87 THR A CA 1
ATOM 687 C C . THR A 1 87 ? 4.814 2.987 -15.734 1.00 94.19 87 THR A C 1
ATOM 689 O O . THR A 1 87 ? 3.712 3.408 -16.091 1.00 94.19 87 THR A O 1
ATOM 692 N N . TYR A 1 88 ? 5.379 3.380 -14.592 1.00 94.00 88 TYR A N 1
ATOM 693 C CA . TYR A 1 88 ? 4.780 4.330 -13.660 1.00 94.00 88 TYR A CA 1
ATOM 694 C C . TYR A 1 88 ? 4.519 5.689 -14.321 1.00 94.00 88 TYR A C 1
ATOM 696 O O . TYR A 1 88 ? 3.441 6.260 -14.151 1.00 94.00 88 TYR A O 1
ATOM 704 N N . GLU A 1 89 ? 5.455 6.196 -15.128 1.00 93.25 89 GLU A N 1
ATOM 705 C CA . GLU A 1 89 ? 5.270 7.445 -15.875 1.00 93.25 89 GLU A CA 1
ATOM 706 C C . GLU A 1 89 ? 4.169 7.345 -16.938 1.00 93.25 89 GLU A C 1
ATOM 708 O O . GLU A 1 89 ? 3.379 8.284 -17.087 1.00 93.25 89 GLU A O 1
ATOM 713 N N . ILE A 1 90 ? 4.054 6.209 -17.633 1.00 93.00 90 ILE A N 1
ATOM 714 C CA . ILE A 1 90 ? 2.948 5.952 -18.570 1.00 93.00 90 ILE A CA 1
ATOM 715 C C . ILE A 1 90 ? 1.611 5.976 -17.824 1.00 93.00 90 ILE A C 1
ATOM 717 O O . ILE A 1 90 ? 0.695 6.692 -18.231 1.00 93.00 90 ILE A O 1
ATOM 721 N N . MET A 1 91 ? 1.505 5.265 -16.697 1.00 90.56 91 MET A N 1
ATOM 722 C CA . MET A 1 91 ? 0.290 5.242 -15.876 1.00 90.56 91 MET A CA 1
ATOM 723 C C . MET A 1 91 ? -0.067 6.634 -15.342 1.00 90.56 91 MET A C 1
ATOM 725 O O . MET A 1 91 ? -1.231 7.041 -15.384 1.00 90.56 91 MET A O 1
ATOM 729 N N . ARG A 1 92 ? 0.929 7.396 -14.876 1.00 88.19 92 ARG A N 1
ATOM 730 C CA . ARG A 1 92 ? 0.740 8.762 -14.372 1.00 88.19 92 ARG A CA 1
ATOM 731 C C . ARG A 1 92 ? 0.206 9.692 -15.460 1.00 88.19 92 ARG A C 1
ATOM 733 O O . ARG A 1 92 ? -0.724 10.450 -15.197 1.00 88.19 92 ARG A O 1
ATOM 740 N N . LYS A 1 93 ? 0.761 9.618 -16.675 1.00 87.19 93 LYS A N 1
ATOM 741 C CA . LYS A 1 93 ? 0.313 10.409 -17.833 1.00 87.19 93 LYS A CA 1
ATOM 742 C C . LYS A 1 93 ? -1.064 9.970 -18.327 1.00 87.19 93 LYS A C 1
ATOM 744 O O . LYS A 1 93 ? -1.906 10.825 -18.574 1.00 87.19 93 LYS A O 1
ATOM 749 N N . GLY A 1 94 ? -1.332 8.666 -18.403 1.00 76.62 94 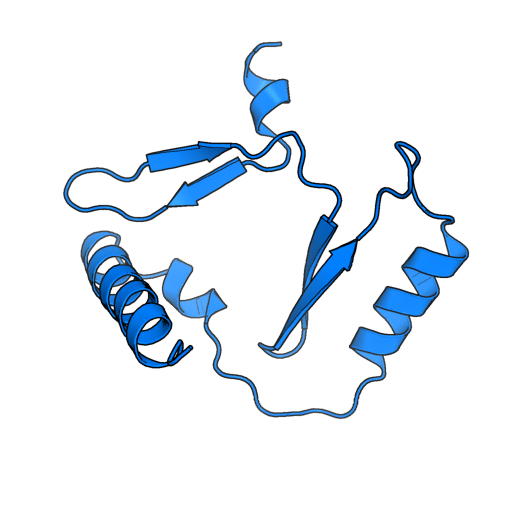GLY A N 1
ATOM 750 C CA . GLY A 1 94 ? -2.646 8.130 -18.779 1.00 76.62 94 GLY A CA 1
ATOM 751 C C . GLY A 1 94 ? -3.769 8.609 -17.853 1.00 76.62 94 GLY A C 1
ATOM 752 O O . GLY A 1 94 ? -4.874 8.895 -18.306 1.00 76.62 94 GLY A O 1
ATOM 753 N N . ARG A 1 95 ? -3.462 8.812 -16.565 1.00 58.84 95 ARG A N 1
ATOM 754 C CA . ARG A 1 95 ? -4.395 9.388 -15.586 1.00 58.84 95 ARG A CA 1
ATOM 755 C C . ARG A 1 95 ? -4.753 10.856 -15.866 1.00 58.84 95 ARG A C 1
ATOM 757 O O . ARG A 1 95 ? -5.855 11.265 -15.521 1.00 58.84 95 ARG A O 1
ATOM 764 N N . LEU A 1 96 ? -3.865 11.626 -16.506 1.00 48.88 96 LEU A N 1
ATOM 765 C CA . LEU A 1 96 ? -4.110 13.027 -16.884 1.00 48.88 96 LEU A CA 1
ATOM 766 C C . LEU A 1 96 ? -5.018 13.157 -18.118 1.00 48.88 96 LEU A C 1
ATOM 768 O O . LEU A 1 96 ? -5.750 14.133 -18.222 1.00 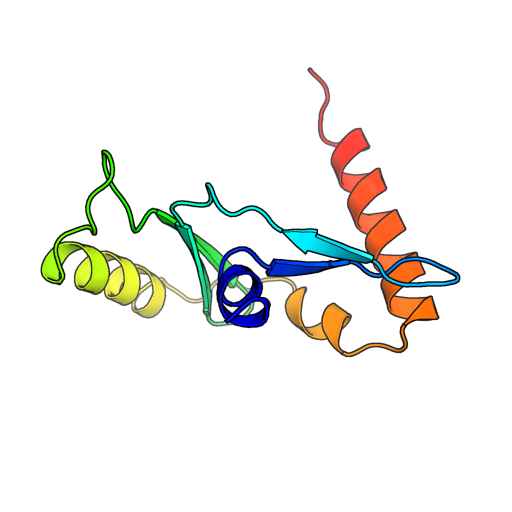48.88 96 LEU A O 1
ATOM 772 N N . TYR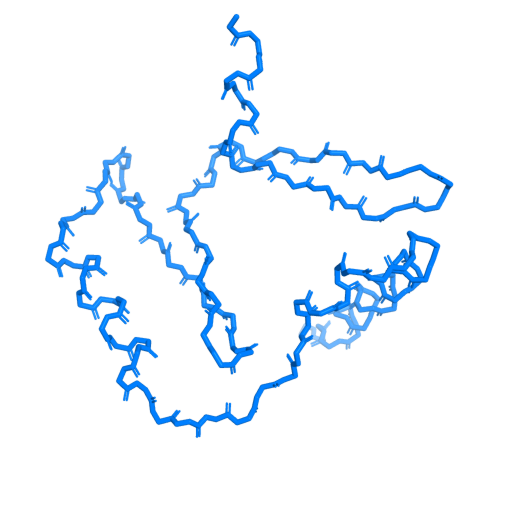 A 1 97 ? -5.024 12.173 -19.025 1.00 41.66 97 TYR A N 1
ATOM 773 C CA . TYR A 1 97 ? -5.874 12.197 -20.227 1.00 41.66 97 TYR A CA 1
ATOM 774 C C . TYR A 1 97 ? -7.333 11.789 -19.969 1.00 41.66 97 TYR A C 1
ATOM 776 O O . TYR A 1 97 ? -8.221 12.226 -20.697 1.00 41.66 97 TYR A O 1
ATOM 784 N N . ASN A 1 98 ? -7.596 11.008 -18.916 1.00 40.62 98 ASN A N 1
ATOM 785 C CA . ASN A 1 98 ? -8.954 10.615 -18.514 1.00 40.62 98 ASN A CA 1
ATOM 786 C C . ASN A 1 98 ? -9.634 11.621 -17.563 1.00 40.62 98 ASN A C 1
ATOM 788 O O . ASN A 1 98 ? -10.762 11.389 -17.138 1.00 40.62 98 ASN A O 1
ATOM 792 N N . MET A 1 99 ? -8.980 12.745 -17.249 1.00 33.69 99 MET A N 1
ATOM 793 C CA . MET A 1 99 ? -9.599 13.901 -16.595 1.00 33.69 99 MET A CA 1
ATOM 794 C C . MET A 1 99 ? -9.918 14.965 -17.655 1.00 33.69 99 MET A C 1
ATOM 796 O O . MET A 1 99 ? -9.215 15.966 -17.776 1.00 33.69 99 MET A O 1
ATOM 800 N N . ARG A 1 100 ? -10.971 14.749 -18.451 1.00 27.59 100 ARG A N 1
ATOM 801 C CA . ARG A 1 100 ? -11.680 15.880 -19.066 1.00 27.59 100 ARG A CA 1
ATOM 802 C C . ARG A 1 100 ? -12.599 16.460 -17.989 1.00 27.59 100 ARG A C 1
ATOM 804 O O . ARG A 1 100 ? -13.382 15.709 -17.413 1.00 27.59 100 ARG A O 1
ATOM 811 N N . PHE A 1 101 ? -12.386 17.739 -17.676 1.00 38.78 101 PHE A N 1
ATOM 812 C CA . PHE A 1 101 ? -13.240 18.551 -16.806 1.00 38.78 101 PHE A CA 1
ATOM 813 C C . PHE A 1 101 ? -14.686 18.578 -17.303 1.00 38.78 101 PHE A C 1
ATOM 815 O O . PHE A 1 101 ? -14.871 18.514 -18.542 1.00 38.78 101 PHE A O 1
#

Foldseek 3Di:
DVCVLCPPQWDWDQAPPDIDIDHDSVDQWDWDADQLDIDIGRQADPRHGDDPVVVVVVVVCVVPDPDDHHDNPVVLVVDDSVSSNVVSVVVVVVVVVVPDD

Radius of gyration: 16.57 Å; chains: 1; bounding box: 36×31×37 Å

InterPro domains:
  IPR000542 Acyltransferase ChoActase/COT/CPT [PTHR22589] (1-93)
  IPR039551 Choline/Carnitine o-acyltransferase, domain 1 and 2 [PF00755] (1-91)
  IPR042231 Choline/Carnitine o-acyltransferase, domain 2 [G3DSA:3.30.559.70] (1-100)

Secondary structure (DSSP, 8-state):
-TTGGGSSSEEEEP-SSS-EEEE-TT--EEEEEETTEEEEEE-EETTEEPPHHHHHHHHHHHHHSPP-----GGGGGGS-HHHHHHHHHHHHHHHHHT---